Protein AF-A0A2W2EK29-F1 (afdb_monomer)

Nearest PDB structures (foldseek):
  4u5c-assembly1_A  TM=3.962E-01  e=8.978E-01  Rattus norvegicus
  4u1w-assembly1_C  TM=3.944E-01  e=2.802E+00  Rattus norvegicus
  4gpa-assembly1_A-2  TM=4.252E-01  e=4.477E+00  Rattus norvegicus

Solvent-accessible surface area (backbone atoms only — not comparable to full-atom values): 5466 Å² total; per-residue (Å²): 79,67,68,61,20,65,76,66,76,43,97,65,69,68,54,32,82,58,103,48,85,44,41,44,35,61,41,46,44,53,44,42,78,72,67,48,88,74,42,72,44,87,47,93,34,64,55,85,50,72,59,54,52,51,43,49,50,40,26,44,76,48,59,35,80,45,63,51,67,51,48,60,82,39,65,71,57,53,53,49,50,51,53,52,52,54,50,52,62,62,72,77,107

Radius of gyration: 16.04 Å; Cα contacts (8 Å, |Δi|>4): 99; chains: 1; bounding box: 31×26×50 Å

Structure (mmCIF, N/CA/C/O backbone):
data_AF-A0A2W2EK29-F1
#
_entry.id   AF-A0A2W2EK29-F1
#
loop_
_atom_site.group_PDB
_atom_site.id
_atom_site.type_symbol
_atom_site.label_atom_id
_at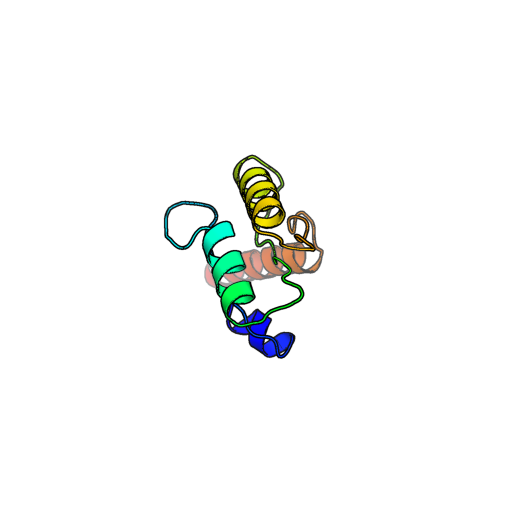om_site.label_alt_id
_atom_site.label_comp_id
_atom_site.label_asym_id
_atom_site.label_entity_id
_atom_site.label_seq_id
_atom_site.pdbx_PDB_ins_code
_atom_site.Cartn_x
_atom_site.Cartn_y
_atom_site.Cartn_z
_atom_site.occupancy
_atom_site.B_iso_or_equiv
_atom_site.auth_seq_id
_atom_site.auth_comp_id
_atom_site.auth_asym_id
_atom_site.auth_atom_id
_atom_site.pdbx_PDB_model_num
ATOM 1 N N . ALA A 1 1 ? -5.913 6.092 -7.330 1.00 76.44 1 ALA A N 1
ATOM 2 C CA . ALA A 1 1 ? -7.103 5.891 -6.471 1.00 76.44 1 ALA A CA 1
ATOM 3 C C . ALA A 1 1 ? -8.362 5.613 -7.291 1.00 76.44 1 ALA A C 1
ATOM 5 O O . ALA A 1 1 ? -8.953 4.571 -7.073 1.00 76.44 1 ALA A O 1
ATOM 6 N N . GLN A 1 2 ? -8.735 6.463 -8.260 1.00 84.00 2 GLN A N 1
ATOM 7 C CA . GLN A 1 2 ? -9.969 6.282 -9.046 1.00 84.00 2 GLN A CA 1
ATOM 8 C C . GLN A 1 2 ? -10.075 4.912 -9.737 1.00 84.00 2 GLN A C 1
ATOM 10 O O . GLN A 1 2 ? -11.072 4.232 -9.540 1.00 84.00 2 GLN A O 1
ATOM 15 N N . ALA A 1 3 ? -9.043 4.478 -10.473 1.00 88.25 3 ALA A N 1
ATOM 16 C CA . ALA A 1 3 ? -9.051 3.174 -11.147 1.00 88.25 3 ALA A CA 1
ATOM 17 C C . ALA A 1 3 ? -9.233 2.001 -10.166 1.00 88.25 3 ALA A C 1
ATOM 19 O O . ALA A 1 3 ? -10.050 1.120 -10.400 1.00 88.25 3 ALA A O 1
ATOM 20 N N . LEU A 1 4 ? -8.533 2.035 -9.026 1.00 87.94 4 LEU A N 1
ATOM 21 C CA . LEU A 1 4 ? -8.679 1.032 -7.967 1.00 87.94 4 LEU A CA 1
ATOM 22 C C . LEU A 1 4 ? -10.091 1.039 -7.363 1.00 87.94 4 LEU A C 1
ATOM 24 O O . LEU A 1 4 ? -10.679 -0.017 -7.165 1.00 87.94 4 LEU A O 1
ATOM 28 N N . GLY A 1 5 ? -10.634 2.226 -7.081 1.00 90.81 5 GLY A N 1
ATOM 29 C CA . GLY A 1 5 ? -11.983 2.372 -6.534 1.00 90.81 5 GLY A CA 1
ATOM 30 C C . GLY A 1 5 ? -13.059 1.866 -7.489 1.00 90.81 5 GLY A C 1
ATOM 31 O O . GLY A 1 5 ? -13.986 1.210 -7.038 1.00 90.81 5 GLY A O 1
ATOM 32 N N . ALA A 1 6 ? -12.903 2.114 -8.792 1.00 90.62 6 ALA A N 1
ATOM 33 C CA . ALA A 1 6 ? -13.802 1.598 -9.820 1.00 90.62 6 ALA A CA 1
ATOM 34 C C . ALA A 1 6 ? -13.705 0.070 -9.962 1.00 90.62 6 ALA A C 1
ATOM 36 O O . ALA A 1 6 ? -14.727 -0.595 -10.063 1.00 90.62 6 ALA A O 1
ATOM 37 N N . ALA A 1 7 ? -12.491 -0.492 -9.929 1.00 92.12 7 ALA A N 1
ATOM 38 C CA . ALA A 1 7 ? -12.281 -1.934 -10.064 1.00 92.12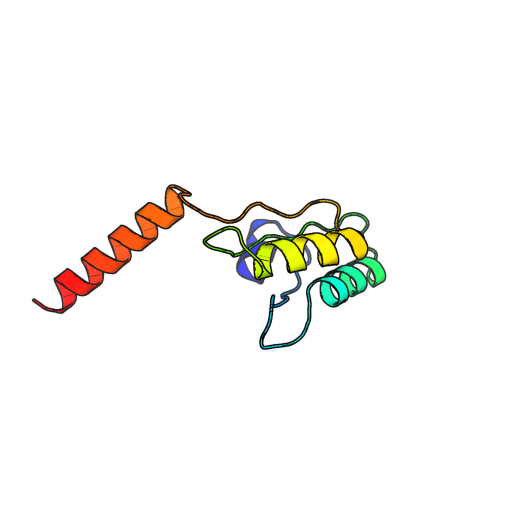 7 ALA A CA 1
ATOM 39 C C . ALA A 1 7 ? -12.821 -2.741 -8.872 1.00 92.12 7 ALA A C 1
ATOM 41 O O . ALA A 1 7 ? -13.247 -3.878 -9.046 1.00 92.12 7 ALA A O 1
ATOM 42 N N . LEU A 1 8 ? -12.784 -2.167 -7.665 1.00 92.19 8 LEU A N 1
ATOM 43 C CA . LEU A 1 8 ? -13.195 -2.843 -6.431 1.00 92.19 8 LEU A CA 1
ATOM 44 C C . LEU A 1 8 ? -14.566 -2.401 -5.906 1.00 92.19 8 LEU A C 1
ATOM 46 O O . LEU A 1 8 ? -14.960 -2.873 -4.846 1.00 92.19 8 LEU A O 1
ATOM 50 N N . ASP A 1 9 ? -15.241 -1.467 -6.579 1.00 92.44 9 ASP A N 1
ATOM 51 C CA . ASP A 1 9 ? -16.479 -0.819 -6.119 1.00 92.44 9 ASP A CA 1
ATOM 52 C C . ASP A 1 9 ? -16.422 -0.371 -4.642 1.00 92.44 9 ASP A C 1
ATOM 54 O O . ASP A 1 9 ? -17.296 -0.643 -3.819 1.00 92.44 9 ASP A O 1
ATOM 58 N N . THR A 1 10 ? -15.321 0.286 -4.260 1.00 91.69 10 THR A N 1
ATOM 59 C CA . THR A 1 10 ? -15.086 0.714 -2.870 1.00 91.69 10 THR A CA 1
ATOM 60 C C . THR A 1 10 ? -14.647 2.174 -2.766 1.00 91.69 10 THR A C 1
ATOM 62 O O . THR A 1 10 ? -13.931 2.688 -3.636 1.00 91.69 10 THR A O 1
ATOM 65 N N . PRO A 1 11 ? -15.008 2.881 -1.672 1.00 91.12 11 PRO A N 1
ATOM 66 C CA . PRO A 1 11 ? -14.500 4.223 -1.418 1.00 91.12 11 PRO A CA 1
ATOM 67 C C . PRO A 1 11 ? -12.977 4.215 -1.256 1.00 91.12 11 PRO A C 1
ATOM 69 O O . PRO A 1 11 ? -12.442 3.616 -0.324 1.00 91.12 11 PRO A O 1
ATOM 72 N N . THR A 1 12 ? -12.271 4.942 -2.120 1.00 93.38 12 THR A N 1
ATOM 73 C CA . THR A 1 12 ? -10.806 5.041 -2.075 1.00 93.38 12 THR A CA 1
ATOM 74 C C . THR A 1 12 ? -10.335 6.465 -1.802 1.00 93.38 12 THR A C 1
ATOM 76 O O . THR A 1 12 ? -11.022 7.456 -2.063 1.00 93.38 12 THR A O 1
ATOM 79 N N . ARG A 1 13 ? -9.126 6.578 -1.252 1.00 94.38 13 ARG A N 1
ATOM 80 C CA . ARG A 1 13 ? -8.407 7.840 -1.071 1.00 94.38 13 ARG A CA 1
ATOM 81 C C . ARG A 1 13 ? -6.989 7.681 -1.578 1.00 94.38 13 ARG A C 1
ATOM 83 O O . ARG A 1 13 ? -6.391 6.626 -1.407 1.00 94.38 13 ARG A O 1
ATOM 90 N N . ILE A 1 14 ? -6.467 8.734 -2.198 1.00 95.19 14 ILE A N 1
ATOM 91 C CA . ILE A 1 14 ? -5.041 8.814 -2.498 1.00 95.19 14 ILE A CA 1
ATOM 92 C C . ILE A 1 14 ? -4.289 9.294 -1.256 1.00 95.19 14 ILE A C 1
ATOM 94 O O . ILE A 1 14 ? -4.807 10.106 -0.486 1.00 95.19 14 ILE A O 1
ATOM 98 N N . SER A 1 15 ? -3.077 8.788 -1.088 1.00 95.44 15 SER A N 1
ATOM 99 C CA . SER A 1 15 ? -2.069 9.301 -0.170 1.00 95.44 15 SER A CA 1
ATOM 100 C C . SER A 1 15 ? -0.708 9.189 -0.834 1.00 95.44 15 SER A C 1
ATOM 102 O O . SER A 1 15 ? -0.532 8.358 -1.726 1.00 95.44 15 SER A O 1
ATOM 104 N N . TYR A 1 16 ? 0.252 9.972 -0.364 1.00 95.38 16 TYR A N 1
ATOM 105 C CA . TYR A 1 16 ? 1.618 9.939 -0.866 1.00 95.38 16 TYR A CA 1
ATOM 106 C C . TYR A 1 16 ? 2.578 9.544 0.250 1.00 95.38 16 TYR A C 1
ATOM 108 O O . TYR A 1 16 ? 2.357 9.852 1.424 1.00 95.38 16 TYR A O 1
ATOM 116 N N . ALA A 1 17 ? 3.636 8.831 -0.128 1.00 91.19 17 ALA A N 1
ATOM 117 C CA . ALA A 1 17 ? 4.689 8.429 0.797 1.00 91.19 17 ALA A CA 1
ATOM 118 C C . ALA A 1 17 ? 5.542 9.624 1.248 1.00 91.19 17 ALA A C 1
ATOM 120 O O . ALA A 1 17 ? 6.073 9.636 2.354 1.00 91.19 17 ALA A O 1
ATOM 121 N N . SER A 1 18 ? 5.669 10.624 0.377 1.00 88.50 18 SER A N 1
ATOM 122 C CA . SER A 1 18 ? 6.458 11.837 0.569 1.00 88.50 18 SER A CA 1
ATOM 123 C C . SER A 1 18 ? 6.009 12.916 -0.427 1.00 88.50 18 SER A C 1
ATOM 125 O O . SER A 1 18 ? 5.085 12.695 -1.213 1.00 88.50 18 SER A O 1
ATOM 127 N N . ALA A 1 19 ? 6.669 14.078 -0.390 1.00 87.06 19 ALA A N 1
ATOM 128 C CA . ALA A 1 19 ? 6.552 15.205 -1.327 1.00 87.06 19 ALA A CA 1
ATOM 129 C C . ALA A 1 19 ? 5.197 15.938 -1.394 1.00 87.06 19 ALA A C 1
ATOM 131 O O . ALA A 1 19 ? 5.179 17.124 -1.710 1.00 87.06 19 ALA A O 1
ATOM 132 N N . ALA A 1 20 ? 4.077 15.292 -1.065 1.00 89.75 20 ALA A N 1
ATOM 133 C CA . ALA A 1 20 ? 2.759 15.916 -1.077 1.00 89.75 20 ALA 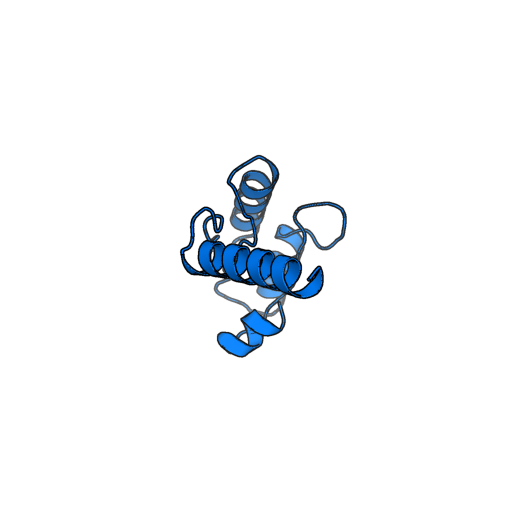A CA 1
ATOM 134 C C . ALA A 1 20 ? 1.825 15.332 -0.001 1.00 89.75 20 ALA A C 1
ATOM 136 O O . ALA A 1 20 ? 1.898 14.145 0.317 1.00 89.75 20 ALA A O 1
ATOM 137 N N . PRO A 1 21 ? 0.904 16.131 0.565 1.00 88.38 21 PRO A N 1
ATOM 138 C CA . PRO A 1 21 ? -0.194 15.607 1.365 1.00 88.38 21 PRO A CA 1
ATOM 139 C C . PRO A 1 21 ? -1.309 15.003 0.481 1.00 88.38 21 PRO A C 1
ATOM 141 O O . PRO A 1 21 ? -1.458 15.380 -0.681 1.00 88.38 21 PRO A O 1
ATOM 144 N N . PRO A 1 22 ? -2.162 14.119 1.035 1.00 92.62 22 PRO A N 1
ATOM 145 C CA . PRO A 1 22 ? -2.139 13.634 2.415 1.00 92.62 22 PRO A CA 1
ATOM 146 C C . PRO A 1 22 ? -1.190 12.441 2.612 1.00 92.62 22 PRO A C 1
ATOM 148 O O . PRO A 1 22 ? -1.040 11.597 1.730 1.00 92.62 22 PRO A O 1
ATOM 151 N N . ALA A 1 23 ? -0.620 12.328 3.814 1.00 96.31 23 ALA A N 1
ATOM 152 C CA . ALA A 1 23 ? 0.079 11.121 4.252 1.00 96.31 23 ALA A CA 1
ATOM 153 C C . ALA A 1 23 ? -0.910 9.971 4.524 1.00 96.31 23 ALA A C 1
ATOM 155 O O . ALA A 1 23 ? -2.097 10.199 4.792 1.00 96.31 23 ALA A O 1
ATOM 156 N N . VAL A 1 24 ? -0.419 8.728 4.500 1.00 97.56 24 VAL A N 1
ATOM 157 C CA . VAL A 1 24 ? -1.262 7.522 4.613 1.00 97.56 24 VAL A CA 1
ATOM 158 C C . VAL A 1 24 ? -2.100 7.490 5.894 1.00 97.56 24 VAL A C 1
ATOM 160 O O . VAL A 1 24 ? -3.295 7.201 5.829 1.00 97.56 24 VAL A O 1
ATOM 163 N N . GLY A 1 25 ? -1.535 7.886 7.040 1.00 97.00 25 GLY A N 1
ATOM 164 C CA . GLY A 1 25 ? -2.261 7.895 8.312 1.00 97.00 25 GLY A CA 1
ATOM 165 C C . GLY A 1 25 ? -3.486 8.815 8.283 1.00 97.00 25 GLY A C 1
ATOM 166 O O . GLY A 1 25 ? -4.576 8.424 8.699 1.00 97.00 25 GLY A O 1
ATOM 167 N N . ALA A 1 26 ? -3.352 10.003 7.686 1.00 96.75 26 ALA A N 1
ATOM 168 C CA . ALA A 1 26 ? -4.460 10.944 7.527 1.00 96.75 26 ALA A CA 1
ATOM 169 C C . ALA A 1 26 ? -5.543 10.411 6.571 1.00 96.75 26 ALA A C 1
ATOM 171 O O . ALA A 1 26 ? -6.740 10.601 6.811 1.00 96.75 26 ALA A O 1
ATOM 172 N N . ALA A 1 27 ? -5.147 9.721 5.497 1.00 97.00 27 ALA A N 1
ATOM 173 C CA . ALA A 1 27 ? -6.090 9.102 4.569 1.00 97.00 27 ALA A CA 1
ATOM 174 C C . ALA A 1 27 ? -6.891 7.968 5.236 1.00 97.00 27 ALA A C 1
ATOM 176 O O . ALA A 1 27 ? -8.119 7.936 5.110 1.00 97.00 27 ALA A O 1
ATOM 177 N N . VAL A 1 28 ? -6.221 7.096 6.000 1.00 97.62 28 VAL A N 1
ATOM 178 C CA . VAL A 1 28 ? -6.854 6.008 6.768 1.00 97.62 28 VAL A CA 1
ATOM 179 C C . VAL A 1 28 ? -7.803 6.572 7.824 1.00 97.62 28 VAL A C 1
ATOM 181 O O . VAL A 1 28 ? -8.976 6.192 7.858 1.00 97.62 28 VAL A O 1
ATOM 184 N N . ALA A 1 29 ? -7.345 7.534 8.632 1.00 95.75 29 ALA A N 1
ATOM 185 C CA . ALA A 1 29 ? -8.167 8.178 9.655 1.00 95.75 29 ALA A CA 1
ATOM 186 C C . ALA A 1 29 ? -9.446 8.785 9.058 1.00 95.75 29 ALA A C 1
ATOM 188 O O . ALA A 1 29 ? -10.536 8.635 9.611 1.00 95.75 29 ALA A O 1
ATOM 189 N N . ARG A 1 30 ? -9.347 9.407 7.877 1.00 95.75 30 ARG A N 1
ATOM 190 C CA . ARG A 1 30 ? -10.500 10.008 7.200 1.00 95.75 30 ARG A CA 1
ATOM 191 C C . ARG A 1 30 ? -11.496 8.985 6.657 1.00 95.75 30 ARG A C 1
ATOM 193 O O . ARG A 1 30 ? -12.693 9.264 6.665 1.00 95.75 30 ARG A O 1
ATOM 200 N N . LEU A 1 31 ? -11.037 7.829 6.179 1.00 95.69 31 LEU A N 1
ATOM 201 C CA . LEU A 1 31 ? -11.933 6.734 5.793 1.00 95.69 31 LEU A CA 1
ATOM 202 C C . LEU A 1 31 ? -12.664 6.175 7.018 1.00 95.69 31 LEU A C 1
ATOM 204 O O . LEU A 1 31 ? -13.883 6.008 6.980 1.00 95.69 31 LEU A O 1
ATOM 208 N N . ARG A 1 32 ? -11.952 5.978 8.132 1.00 95.06 32 ARG A N 1
ATOM 209 C CA . ARG A 1 32 ? -12.546 5.507 9.392 1.00 95.06 32 ARG A CA 1
ATOM 210 C C . ARG A 1 32 ? -13.572 6.485 9.963 1.00 95.06 32 ARG A C 1
ATOM 212 O O . ARG A 1 32 ? -14.661 6.063 10.335 1.00 95.06 32 ARG A O 1
ATOM 219 N N . ALA A 1 33 ? -13.279 7.786 9.948 1.00 95.25 33 ALA A N 1
ATOM 220 C CA . ALA A 1 33 ? -14.218 8.831 10.369 1.00 95.25 33 ALA A CA 1
ATOM 221 C C . ALA A 1 33 ? -15.506 8.865 9.521 1.00 95.25 33 ALA A C 1
ATOM 223 O O . ALA A 1 33 ? -16.531 9.363 9.972 1.00 95.25 33 ALA A O 1
ATOM 224 N N . ARG A 1 34 ? -15.473 8.314 8.300 1.00 94.69 34 ARG A N 1
ATOM 225 C CA . ARG A 1 34 ? -16.642 8.141 7.421 1.00 94.69 34 ARG A CA 1
ATOM 226 C C . ARG A 1 34 ? -17.350 6.793 7.596 1.00 94.69 34 ARG A C 1
ATOM 228 O O . ARG A 1 34 ? -18.187 6.441 6.774 1.00 94.69 34 ARG A O 1
ATOM 235 N N . GLY A 1 35 ? -17.012 6.035 8.637 1.00 95.31 35 GLY A N 1
ATOM 236 C CA . GLY A 1 35 ? -17.656 4.765 8.968 1.00 95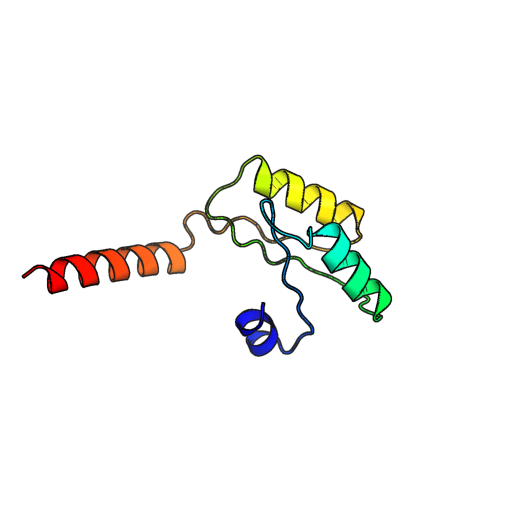.31 35 GLY A CA 1
ATOM 237 C C . GLY A 1 35 ? -16.987 3.525 8.374 1.00 95.31 35 GLY A C 1
ATOM 238 O O . GLY A 1 35 ? -17.491 2.422 8.584 1.00 95.31 35 GLY A O 1
ATOM 239 N N . ALA A 1 36 ? -15.850 3.653 7.676 1.00 96.06 36 ALA A N 1
ATOM 240 C CA . ALA A 1 36 ? -15.133 2.483 7.171 1.00 96.06 36 ALA A CA 1
ATOM 241 C C . ALA A 1 36 ? -14.660 1.598 8.338 1.00 96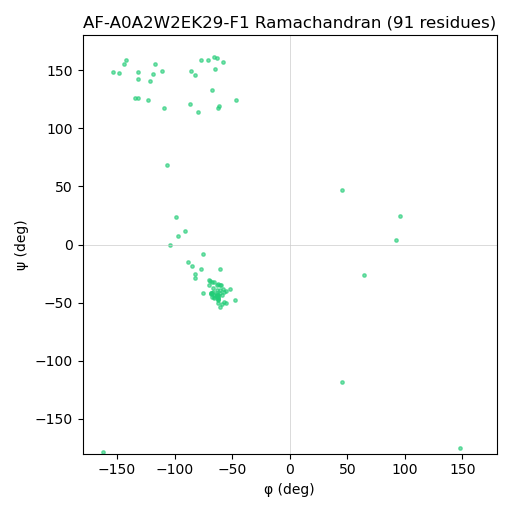.06 36 ALA A C 1
ATOM 243 O O . ALA A 1 36 ? -13.857 2.014 9.176 1.00 96.06 36 ALA A O 1
ATOM 244 N N . ARG A 1 37 ? -15.164 0.360 8.386 1.00 95.12 37 ARG A N 1
ATOM 245 C CA . ARG A 1 37 ? -14.852 -0.615 9.446 1.00 95.12 37 ARG A CA 1
ATOM 246 C C . ARG A 1 37 ? -13.531 -1.343 9.214 1.00 95.12 37 ARG A C 1
ATOM 248 O O . ARG A 1 37 ? -12.896 -1.766 10.173 1.00 95.12 37 ARG A O 1
ATOM 255 N N . ARG A 1 38 ? -13.141 -1.508 7.949 1.00 96.06 38 ARG A N 1
ATOM 256 C CA . ARG A 1 38 ? -11.901 -2.154 7.509 1.00 96.06 38 ARG A CA 1
ATOM 257 C C . ARG A 1 38 ? -11.281 -1.279 6.430 1.00 96.06 38 ARG A C 1
ATOM 259 O O . ARG A 1 38 ? -11.962 -0.928 5.471 1.00 96.06 38 ARG A O 1
ATOM 266 N N . VAL A 1 39 ? -10.018 -0.911 6.607 1.00 97.62 39 VAL A N 1
ATOM 267 C CA . VAL A 1 39 ? -9.265 -0.104 5.640 1.00 97.62 39 VAL A CA 1
ATOM 268 C C . VAL A 1 39 ? -8.017 -0.881 5.253 1.00 97.62 39 VAL A C 1
ATOM 270 O O . VAL A 1 39 ? -7.248 -1.269 6.128 1.00 97.62 39 VAL A O 1
ATOM 273 N N . ALA A 1 40 ? -7.830 -1.115 3.959 1.00 97.50 40 ALA A N 1
ATOM 274 C CA . ALA A 1 40 ? -6.613 -1.696 3.405 1.00 97.50 40 ALA A CA 1
ATOM 275 C C . ALA A 1 40 ? -5.869 -0.640 2.579 1.00 97.50 40 ALA A C 1
ATOM 277 O O . ALA A 1 40 ? -6.491 0.253 1.999 1.00 97.50 40 ALA A O 1
ATOM 278 N N . VAL A 1 41 ? -4.542 -0.742 2.530 1.00 97.44 41 VAL A N 1
ATOM 279 C CA . VAL A 1 41 ? -3.684 0.148 1.742 1.00 97.44 41 VAL A CA 1
ATOM 280 C C . VAL A 1 41 ? -3.102 -0.622 0.565 1.00 97.44 41 VAL A C 1
ATOM 282 O O . VAL A 1 41 ? -2.339 -1.569 0.746 1.00 97.44 41 VAL A O 1
ATOM 285 N N . ALA A 1 42 ? -3.446 -0.191 -0.648 1.00 96.12 42 ALA A N 1
ATOM 286 C CA . ALA A 1 42 ? -2.776 -0.639 -1.861 1.00 96.12 42 ALA A CA 1
ATOM 287 C C . ALA A 1 42 ? -1.452 0.124 -2.013 1.00 96.12 42 ALA A C 1
ATOM 289 O O . ALA A 1 42 ? -1.448 1.346 -2.182 1.00 96.12 42 ALA A O 1
ATOM 290 N N . ALA A 1 43 ? -0.337 -0.595 -1.914 1.00 94.25 43 ALA A N 1
ATOM 291 C CA . ALA A 1 43 ? 1.006 -0.048 -2.003 1.00 94.25 43 ALA A CA 1
ATOM 292 C C . ALA A 1 43 ? 1.451 0.019 -3.473 1.00 94.25 43 ALA A C 1
ATOM 294 O O . ALA A 1 43 ? 1.506 -0.997 -4.156 1.00 94.25 43 ALA A O 1
ATOM 295 N N . TYR A 1 44 ? 1.771 1.218 -3.966 1.00 93.69 44 TYR A N 1
ATOM 296 C CA . TYR A 1 44 ? 2.308 1.417 -5.316 1.00 93.69 44 TYR A CA 1
ATOM 297 C C . TYR A 1 44 ? 3.802 1.746 -5.242 1.00 93.69 44 TYR A C 1
ATOM 299 O O . TYR A 1 44 ? 4.226 2.877 -5.470 1.00 93.69 44 TYR A O 1
ATOM 307 N N . PHE A 1 45 ? 4.585 0.746 -4.842 1.00 95.19 45 PHE A N 1
ATOM 308 C CA . PHE A 1 45 ? 6.043 0.807 -4.741 1.00 95.19 45 PHE A CA 1
ATOM 309 C C . PHE A 1 45 ? 6.652 -0.276 -5.619 1.00 95.19 45 PHE A C 1
ATOM 311 O O . PHE A 1 45 ? 6.135 -1.386 -5.653 1.00 95.19 45 PHE A O 1
ATOM 318 N N . LEU A 1 46 ? 7.755 0.026 -6.300 1.00 94.81 46 LEU A N 1
ATOM 319 C CA . LEU A 1 46 ? 8.446 -0.955 -7.144 1.00 94.81 46 LEU A CA 1
ATOM 320 C C . LEU A 1 46 ? 9.379 -1.859 -6.337 1.00 94.81 46 LEU A C 1
ATOM 322 O O . LEU A 1 46 ? 9.642 -2.980 -6.741 1.00 94.81 46 LEU A O 1
ATOM 326 N N . ALA A 1 47 ? 9.867 -1.392 -5.191 1.00 93.19 47 ALA A N 1
ATOM 327 C CA . ALA A 1 47 ? 10.810 -2.122 -4.359 1.00 9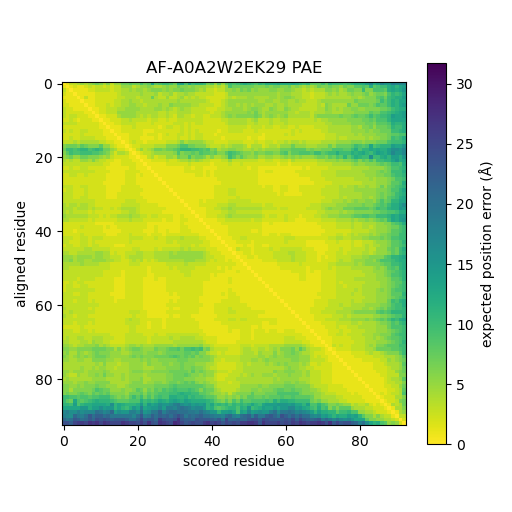3.19 47 ALA A CA 1
ATOM 328 C C . ALA A 1 47 ? 10.533 -1.865 -2.869 1.00 93.19 47 ALA A C 1
ATOM 330 O O . ALA A 1 47 ? 9.965 -0.818 -2.527 1.00 93.19 47 ALA A O 1
ATOM 331 N N . PRO A 1 48 ? 10.932 -2.791 -1.979 1.00 93.88 48 PRO A N 1
ATOM 332 C CA . PRO A 1 48 ? 10.977 -2.524 -0.545 1.00 93.88 48 P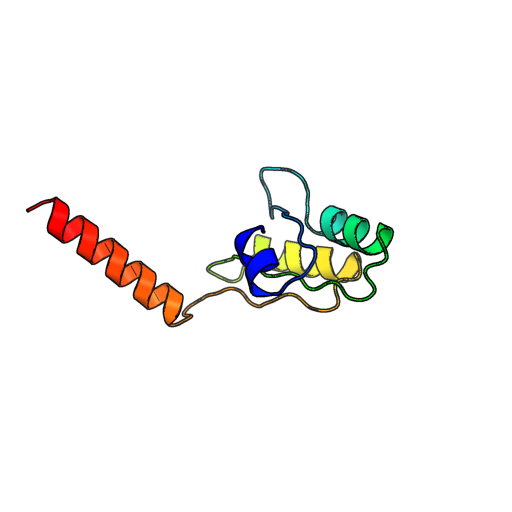RO A CA 1
ATOM 333 C C . PRO A 1 48 ? 11.980 -1.407 -0.217 1.00 93.88 48 PRO A C 1
ATOM 335 O O . PRO A 1 48 ? 12.879 -1.103 -1.003 1.00 93.88 48 PRO A O 1
ATOM 338 N N . GLY A 1 49 ? 11.836 -0.801 0.962 1.00 95.31 49 GLY A N 1
ATOM 339 C CA . GLY A 1 49 ? 12.750 0.226 1.455 1.00 95.31 49 GLY A CA 1
ATOM 340 C C . GLY A 1 49 ? 12.065 1.275 2.326 1.00 95.31 49 GLY A C 1
ATOM 341 O O . GLY A 1 49 ? 10.863 1.207 2.584 1.00 95.31 49 GLY A O 1
ATOM 342 N N . LEU A 1 50 ? 12.834 2.295 2.720 1.00 96.19 50 LEU A N 1
ATOM 343 C CA . LEU A 1 50 ? 12.460 3.268 3.755 1.00 96.19 50 LEU A CA 1
ATOM 344 C C . LEU A 1 50 ? 11.043 3.841 3.601 1.00 96.19 50 LEU A C 1
ATOM 346 O O . LEU A 1 50 ? 10.285 3.881 4.566 1.00 96.19 50 LEU A O 1
ATOM 350 N N . PHE A 1 51 ? 10.667 4.283 2.397 1.00 94.69 51 PHE A N 1
ATOM 351 C CA . PHE A 1 51 ? 9.344 4.872 2.174 1.00 94.69 51 PHE A CA 1
ATOM 352 C C . PHE A 1 51 ? 8.212 3.854 2.298 1.00 94.69 51 PHE A C 1
ATOM 354 O O . PHE A 1 51 ? 7.175 4.163 2.884 1.00 94.69 51 PHE A O 1
ATOM 361 N N . HIS A 1 52 ? 8.405 2.654 1.754 1.00 96.06 52 HIS A N 1
ATOM 362 C CA . HIS A 1 52 ? 7.425 1.582 1.861 1.00 96.06 52 HIS A CA 1
ATOM 363 C C . HIS A 1 52 ? 7.232 1.169 3.326 1.00 96.06 52 HIS A C 1
ATOM 365 O O . HIS A 1 52 ? 6.099 1.032 3.792 1.00 96.06 52 HIS A O 1
ATOM 371 N N . ASP A 1 53 ? 8.327 1.044 4.072 1.00 97.00 53 ASP A N 1
ATOM 372 C CA . ASP A 1 53 ? 8.302 0.614 5.469 1.00 97.00 53 ASP A CA 1
ATOM 373 C C . ASP A 1 53 ?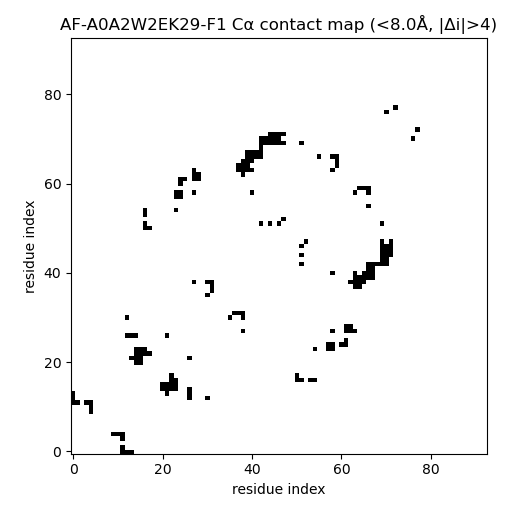 7.655 1.679 6.362 1.00 97.00 53 ASP A C 1
ATOM 375 O O . ASP A 1 53 ? 6.785 1.365 7.178 1.00 97.00 53 ASP A O 1
ATOM 379 N N . ALA A 1 54 ? 7.982 2.956 6.136 1.00 96.62 54 ALA A N 1
ATOM 380 C CA . ALA A 1 54 ? 7.361 4.080 6.833 1.00 96.62 54 ALA A CA 1
ATOM 381 C C . ALA A 1 54 ? 5.850 4.171 6.559 1.00 96.62 54 ALA A C 1
ATOM 383 O O . ALA A 1 54 ? 5.060 4.354 7.487 1.00 96.62 54 ALA A O 1
ATOM 384 N N . VAL A 1 55 ? 5.423 4.000 5.300 1.00 97.62 55 VAL A N 1
ATOM 385 C CA . VAL A 1 55 ? 3.996 3.959 4.939 1.00 97.62 55 VAL A CA 1
ATOM 386 C C . VAL A 1 55 ? 3.303 2.768 5.593 1.00 97.62 55 VAL A C 1
ATOM 388 O O . VAL A 1 55 ? 2.199 2.919 6.114 1.00 97.62 55 VAL A O 1
ATOM 391 N N . THR A 1 56 ? 3.945 1.602 5.610 1.00 97.88 56 THR A N 1
ATOM 392 C CA . THR A 1 56 ? 3.392 0.390 6.222 1.00 97.88 56 THR A CA 1
ATOM 393 C C . THR A 1 56 ? 3.171 0.572 7.720 1.00 97.88 56 THR A C 1
ATOM 395 O O . THR A 1 56 ? 2.081 0.272 8.212 1.00 97.88 56 THR A O 1
ATOM 398 N N . ALA A 1 57 ? 4.165 1.102 8.438 1.00 97.81 57 ALA A N 1
ATOM 399 C CA . ALA A 1 57 ? 4.055 1.392 9.865 1.00 97.81 57 ALA A CA 1
ATOM 400 C C . ALA A 1 57 ? 2.939 2.414 10.142 1.00 97.81 57 ALA A C 1
ATOM 402 O O . ALA A 1 57 ? 1.983 2.108 10.852 1.00 97.81 57 ALA A O 1
ATOM 403 N N . ALA A 1 58 ? 2.976 3.573 9.478 1.00 97.62 58 ALA A N 1
ATOM 404 C CA . ALA A 1 58 ? 1.994 4.637 9.692 1.00 97.62 58 ALA A CA 1
ATOM 405 C C . ALA A 1 58 ? 0.554 4.222 9.330 1.00 97.62 58 ALA A C 1
ATOM 407 O O . ALA A 1 58 ? -0.408 4.667 9.959 1.00 97.62 58 ALA A O 1
ATOM 408 N N . ALA A 1 59 ? 0.379 3.373 8.313 1.00 97.81 59 ALA A N 1
ATOM 409 C CA . ALA A 1 59 ? -0.925 2.822 7.959 1.00 97.81 59 ALA A CA 1
ATOM 410 C C . ALA A 1 59 ? -1.470 1.908 9.063 1.00 97.81 59 ALA A C 1
ATOM 412 O O . ALA A 1 59 ? -2.641 2.027 9.434 1.00 97.81 59 ALA A O 1
ATOM 413 N N . ARG A 1 60 ? -0.625 1.010 9.587 1.00 97.69 60 ARG A N 1
ATOM 414 C CA . ARG A 1 60 ? -0.988 0.091 10.673 1.00 97.69 60 ARG A CA 1
ATOM 415 C C . ARG A 1 60 ? -1.343 0.855 11.945 1.00 97.69 60 ARG A C 1
ATOM 417 O O . ARG A 1 60 ? -2.408 0.603 12.500 1.00 97.69 60 ARG A O 1
ATOM 424 N N . ASP A 1 61 ? -0.547 1.854 12.320 1.00 97.94 61 ASP A N 1
ATOM 425 C CA . ASP A 1 61 ? -0.807 2.704 13.491 1.00 97.94 61 ASP A CA 1
ATOM 426 C C . ASP A 1 61 ? -2.144 3.457 13.381 1.00 97.94 61 ASP A C 1
ATOM 428 O O . ASP A 1 61 ? -2.875 3.611 14.359 1.00 97.94 61 ASP A O 1
ATOM 432 N N . ALA A 1 62 ? -2.530 3.873 12.170 1.00 97.12 62 ALA A N 1
ATOM 433 C CA . ALA A 1 62 ? -3.823 4.513 11.913 1.00 97.12 62 ALA A CA 1
ATOM 434 C C . ALA A 1 62 ? -5.022 3.532 11.899 1.00 97.12 62 ALA A C 1
ATOM 436 O O . ALA A 1 62 ? -6.189 3.956 11.852 1.00 97.12 62 ALA A O 1
ATOM 437 N N . GLY A 1 63 ? -4.758 2.224 11.957 1.00 96.81 63 GLY A N 1
ATOM 438 C CA . GLY A 1 63 ? -5.760 1.161 11.991 1.00 96.81 63 GLY A CA 1
ATOM 439 C C . GLY A 1 63 ? -6.077 0.539 10.631 1.00 96.81 63 GLY A C 1
ATOM 440 O O . GLY A 1 63 ? -7.180 0.017 10.450 1.00 96.81 63 GLY A O 1
ATOM 441 N N . ALA A 1 64 ? -5.159 0.605 9.661 1.00 97.62 64 ALA A N 1
ATOM 442 C CA . ALA A 1 64 ? -5.269 -0.214 8.459 1.00 97.62 64 ALA A CA 1
ATOM 443 C C . ALA A 1 64 ? -5.085 -1.696 8.819 1.00 97.62 64 ALA A C 1
ATOM 445 O O . ALA A 1 64 ? -4.152 -2.065 9.528 1.00 97.62 64 ALA A O 1
ATOM 446 N N . VAL A 1 65 ? -5.968 -2.553 8.307 1.00 97.88 65 VAL A N 1
ATOM 447 C CA . VAL A 1 65 ? -5.955 -3.998 8.594 1.00 97.88 65 VAL A CA 1
ATOM 448 C C . VAL A 1 65 ? -5.000 -4.769 7.685 1.00 97.88 65 VAL A C 1
ATOM 450 O O . VAL A 1 65 ? -4.625 -5.893 7.998 1.00 97.88 65 VAL A O 1
ATOM 453 N N . ALA A 1 66 ? -4.618 -4.173 6.555 1.00 97.56 66 ALA A N 1
ATOM 454 C CA . ALA A 1 66 ? -3.688 -4.750 5.597 1.00 97.56 66 ALA A CA 1
ATOM 455 C C . ALA A 1 66 ? -2.976 -3.649 4.803 1.00 97.56 66 ALA A C 1
ATOM 457 O O . ALA A 1 66 ? -3.555 -2.599 4.511 1.00 97.56 66 ALA A O 1
ATOM 458 N N . VAL A 1 67 ? -1.733 -3.928 4.422 1.00 97.69 67 VAL A N 1
ATOM 459 C CA . VAL A 1 67 ? -0.935 -3.134 3.484 1.00 97.69 67 VAL A CA 1
ATOM 460 C C . VAL A 1 67 ? -0.360 -4.122 2.478 1.00 97.69 67 VAL A C 1
ATOM 462 O O . VAL A 1 67 ? 0.206 -5.135 2.891 1.00 97.69 67 VAL A O 1
ATOM 465 N N . ALA A 1 68 ? -0.574 -3.880 1.185 1.00 96.50 68 ALA A N 1
ATOM 466 C CA . ALA A 1 68 ? -0.024 -4.736 0.137 1.00 96.50 68 ALA A CA 1
ATOM 467 C C . ALA A 1 68 ? 1.512 -4.667 0.127 1.00 96.50 68 ALA A C 1
ATOM 469 O O . ALA A 1 68 ? 2.085 -3.639 0.486 1.00 96.50 68 ALA A O 1
ATOM 470 N N . ALA A 1 69 ? 2.164 -5.747 -0.302 1.00 95.31 69 ALA A N 1
ATOM 471 C CA . ALA A 1 69 ? 3.599 -5.735 -0.571 1.00 95.31 69 ALA A CA 1
ATOM 472 C C . ALA A 1 69 ? 3.931 -4.802 -1.761 1.00 95.31 69 ALA A C 1
ATOM 474 O O . ALA A 1 69 ? 3.033 -4.482 -2.550 1.00 95.31 69 ALA A O 1
ATOM 475 N N . PRO A 1 70 ? 5.197 -4.367 -1.919 1.00 95.69 70 PRO A N 1
ATOM 476 C CA . PRO A 1 70 ? 5.649 -3.716 -3.146 1.00 95.69 70 PRO A CA 1
ATOM 477 C C . PRO A 1 70 ? 5.443 -4.633 -4.360 1.00 95.69 70 PRO A C 1
ATOM 479 O O . PRO A 1 70 ? 5.400 -5.850 -4.222 1.00 95.69 70 PRO A O 1
ATOM 482 N N . LEU A 1 71 ? 5.353 -4.039 -5.548 1.00 93.56 71 LEU A N 1
ATOM 483 C CA . LEU A 1 71 ? 5.102 -4.742 -6.806 1.00 93.56 71 LEU A CA 1
ATOM 484 C C . LEU A 1 71 ? 6.275 -5.618 -7.257 1.00 93.56 71 LEU A C 1
ATOM 486 O O . LEU A 1 71 ? 6.036 -6.618 -7.918 1.00 93.56 71 LEU A O 1
ATOM 490 N N . THR A 1 72 ? 7.510 -5.226 -6.935 1.00 92.88 72 THR A N 1
ATOM 491 C CA . THR A 1 72 ? 8.735 -5.977 -7.255 1.00 92.88 72 THR A CA 1
ATOM 492 C C . THR A 1 72 ? 8.765 -6.487 -8.699 1.00 92.88 72 THR A C 1
ATOM 494 O O . THR A 1 72 ? 8.762 -5.704 -9.644 1.00 92.88 72 THR A O 1
ATOM 497 N N . ASP A 1 73 ? 8.813 -7.797 -8.856 1.00 89.12 73 ASP A N 1
ATOM 498 C CA . ASP A 1 73 ? 8.897 -8.598 -10.063 1.00 89.12 73 ASP A CA 1
ATOM 499 C C . ASP A 1 73 ? 7.528 -9.142 -10.498 1.00 89.12 73 ASP A C 1
ATOM 501 O O . ASP A 1 73 ? 7.465 -10.144 -11.208 1.00 89.12 73 ASP A O 1
ATOM 505 N N . ALA A 1 74 ? 6.431 -8.484 -10.097 1.00 92.06 74 ALA A N 1
ATOM 506 C CA . ALA A 1 74 ? 5.089 -8.814 -10.566 1.00 92.06 74 ALA A CA 1
ATOM 507 C C . ALA A 1 74 ? 5.093 -8.982 -12.101 1.00 92.06 74 ALA A C 1
ATOM 509 O O . ALA A 1 74 ? 5.504 -8.047 -12.804 1.00 92.06 74 ALA A O 1
ATOM 510 N N . PRO A 1 75 ? 4.649 -10.135 -12.637 1.00 90.81 75 PRO A N 1
ATOM 511 C CA . PRO A 1 75 ? 4.714 -10.422 -14.069 1.00 90.81 75 PRO A CA 1
ATOM 512 C C . PRO A 1 75 ? 4.096 -9.317 -14.929 1.00 90.81 75 PRO A C 1
ATOM 514 O O . PRO A 1 75 ? 4.655 -8.922 -15.947 1.00 90.81 75 PRO A O 1
ATOM 517 N N . GLU A 1 76 ? 2.997 -8.722 -14.468 1.00 92.00 76 GLU A N 1
ATOM 518 C CA . GLU A 1 76 ? 2.299 -7.649 -15.170 1.00 92.00 76 GLU A CA 1
ATOM 519 C C . GLU A 1 76 ? 3.134 -6.362 -15.266 1.00 92.00 76 GLU A C 1
ATOM 521 O O . GLU A 1 76 ? 3.013 -5.612 -16.241 1.00 92.00 76 GLU A O 1
ATOM 526 N N . LEU A 1 77 ? 3.979 -6.095 -14.264 1.00 91.56 77 LEU A N 1
ATOM 527 C CA . LEU A 1 77 ? 4.905 -4.965 -14.255 1.00 91.56 77 LEU A CA 1
ATOM 528 C C . LEU A 1 77 ? 6.091 -5.227 -15.188 1.00 91.56 77 LEU A C 1
ATOM 530 O O . LEU A 1 77 ? 6.472 -4.328 -15.940 1.00 91.56 77 LEU A O 1
ATOM 534 N N . VAL A 1 78 ? 6.630 -6.449 -15.184 1.00 91.50 78 VAL A N 1
ATOM 535 C CA . VAL A 1 78 ? 7.680 -6.874 -16.124 1.00 91.50 78 VAL A CA 1
ATOM 536 C C . VAL A 1 78 ? 7.184 -6.727 -17.563 1.00 91.50 78 VAL A C 1
ATOM 538 O O . VAL A 1 78 ? 7.811 -6.034 -18.366 1.00 91.50 78 VAL A O 1
ATOM 541 N N . ASP A 1 79 ? 6.005 -7.269 -17.867 1.00 92.44 79 ASP A N 1
ATOM 542 C CA . ASP A 1 79 ? 5.388 -7.176 -19.190 1.00 92.44 79 ASP A CA 1
ATOM 543 C C . ASP A 1 79 ? 5.124 -5.724 -19.606 1.00 92.44 79 ASP A C 1
ATOM 545 O O . ASP A 1 79 ? 5.297 -5.354 -20.769 1.00 92.44 79 ASP A O 1
ATOM 549 N N . LEU A 1 80 ? 4.697 -4.872 -18.668 1.00 92.69 80 LEU A N 1
ATOM 550 C CA . LEU A 1 80 ? 4.495 -3.449 -18.931 1.00 92.69 80 LEU A CA 1
ATOM 551 C C . LEU A 1 80 ? 5.801 -2.751 -19.325 1.00 92.69 80 LEU A C 1
ATOM 553 O O . LEU A 1 80 ? 5.803 -1.970 -20.280 1.00 92.69 80 LEU A O 1
ATOM 557 N N . VAL A 1 81 ? 6.892 -3.023 -18.607 1.00 92.50 81 VAL A N 1
ATOM 558 C CA . VAL A 1 81 ? 8.211 -2.449 -18.902 1.00 92.50 81 VAL A CA 1
ATOM 559 C C . VAL A 1 81 ? 8.682 -2.887 -20.286 1.00 92.50 81 VAL A C 1
ATOM 561 O O . VAL A 1 81 ? 9.058 -2.028 -21.083 1.00 92.50 81 VAL A O 1
ATOM 564 N N . LEU A 1 82 ? 8.582 -4.181 -20.608 1.00 93.25 82 LEU A N 1
ATOM 565 C CA . LEU A 1 82 ? 8.952 -4.709 -21.926 1.00 93.25 82 LEU A CA 1
ATOM 566 C C . LEU A 1 82 ? 8.167 -4.020 -23.049 1.00 93.25 82 LEU A C 1
ATOM 568 O O . LEU A 1 82 ? 8.762 -3.459 -23.968 1.00 93.25 82 LEU A O 1
ATOM 572 N N . ARG A 1 83 ? 6.834 -3.934 -22.923 1.00 93.56 83 ARG A N 1
ATOM 573 C CA . ARG A 1 83 ? 5.995 -3.240 -23.916 1.00 93.56 83 ARG A CA 1
ATOM 574 C C . ARG A 1 83 ? 6.385 -1.773 -24.100 1.00 93.56 83 ARG A C 1
ATOM 576 O O . ARG A 1 83 ? 6.310 -1.263 -25.219 1.00 93.56 83 ARG A O 1
ATOM 583 N N . ARG A 1 84 ? 6.756 -1.078 -23.019 1.00 93.69 84 ARG A N 1
ATOM 584 C CA . ARG A 1 84 ? 7.159 0.336 -23.062 1.00 93.69 84 ARG A CA 1
ATOM 585 C C . ARG A 1 84 ? 8.480 0.502 -23.812 1.00 93.69 84 ARG A C 1
ATOM 587 O O . ARG A 1 84 ? 8.564 1.391 -24.653 1.00 93.69 84 ARG A O 1
ATOM 594 N N . VAL A 1 85 ? 9.466 -0.351 -23.534 1.00 93.12 85 VAL A N 1
ATOM 595 C CA . VAL A 1 85 ? 10.774 -0.339 -24.208 1.00 93.12 85 VAL A CA 1
ATOM 596 C C . VAL A 1 85 ? 10.613 -0.624 -25.700 1.00 93.12 85 VAL A C 1
ATOM 598 O O . VAL A 1 85 ? 11.112 0.139 -26.526 1.00 93.12 85 VAL A O 1
ATOM 601 N N . ASP A 1 86 ? 9.837 -1.647 -26.055 1.00 93.19 86 ASP A N 1
ATOM 602 C CA . ASP A 1 86 ? 9.602 -2.010 -27.453 1.00 93.19 86 ASP A CA 1
ATOM 603 C C . ASP A 1 86 ? 8.878 -0.909 -28.242 1.00 93.19 86 ASP A C 1
ATOM 605 O O . ASP A 1 86 ? 9.114 -0.721 -29.435 1.00 93.19 86 ASP A O 1
ATOM 609 N N . ALA A 1 87 ? 7.962 -0.181 -27.596 1.00 90.44 87 ALA A N 1
ATOM 610 C CA . ALA A 1 87 ? 7.250 0.927 -28.227 1.00 90.44 87 ALA A CA 1
ATOM 611 C C . ALA A 1 87 ? 8.182 2.101 -28.562 1.00 90.44 87 ALA A C 1
ATOM 613 O O . ALA A 1 87 ? 8.070 2.671 -29.647 1.00 90.44 87 ALA A O 1
ATOM 614 N N . GLU A 1 88 ? 9.116 2.435 -27.670 1.00 87.44 88 GLU A N 1
ATOM 615 C CA . GLU A 1 88 ? 10.119 3.481 -27.914 1.00 87.44 88 GLU A CA 1
ATOM 616 C C . GLU A 1 88 ? 11.114 3.051 -29.003 1.00 87.44 88 GLU A C 1
ATOM 618 O O . GLU A 1 88 ? 11.394 3.822 -29.919 1.00 87.44 88 GLU A O 1
ATOM 623 N N . ALA A 1 89 ? 11.566 1.792 -28.986 1.00 82.62 89 ALA A N 1
ATOM 624 C CA . ALA A 1 89 ? 12.459 1.249 -30.013 1.00 82.62 89 ALA A CA 1
ATOM 625 C C . ALA A 1 89 ? 11.845 1.290 -31.425 1.00 82.62 89 ALA A C 1
ATOM 627 O O . ALA A 1 89 ? 12.548 1.548 -32.398 1.00 82.62 89 ALA A O 1
ATOM 628 N N . ARG A 1 90 ? 10.525 1.086 -31.545 1.00 78.12 90 ARG A N 1
ATOM 629 C CA . ARG A 1 90 ? 9.796 1.204 -32.821 1.00 78.12 90 ARG A CA 1
ATOM 630 C C . ARG A 1 90 ? 9.516 2.643 -33.255 1.00 78.12 90 ARG A C 1
ATOM 632 O O . ARG A 1 90 ? 9.245 2.855 -34.427 1.00 78.12 90 ARG A O 1
ATOM 639 N N . SER A 1 91 ? 9.534 3.601 -32.331 1.00 73.19 91 SER A N 1
ATOM 640 C CA . SER A 1 91 ? 9.233 5.013 -32.622 1.00 73.19 91 SER A CA 1
ATOM 641 C C . SER A 1 91 ? 10.471 5.810 -33.052 1.00 73.19 91 SER A C 1
ATOM 643 O O . SER A 1 91 ? 10.337 6.914 -33.571 1.00 73.19 91 SER A O 1
ATOM 645 N N . GLY A 1 92 ? 11.669 5.264 -32.814 1.00 60.12 92 GLY A N 1
ATOM 646 C CA . GLY A 1 92 ? 12.953 5.818 -33.256 1.00 60.12 92 GLY A CA 1
ATOM 647 C C . GLY A 1 92 ? 13.504 5.213 -34.555 1.00 60.12 92 GLY A C 1
ATOM 648 O O . GLY A 1 92 ? 14.646 5.511 -34.902 1.00 60.12 92 GLY A O 1
ATOM 649 N N . SER A 1 93 ? 12.727 4.362 -35.236 1.00 51.66 93 SER A N 1
ATOM 650 C CA . SER A 1 93 ? 13.007 3.821 -36.577 1.00 51.66 93 SER A CA 1
ATOM 651 C C . SER A 1 93 ? 12.127 4.488 -37.623 1.00 51.66 93 SER A C 1
ATOM 653 O O . SER A 1 93 ? 12.562 4.456 -38.795 1.00 51.66 93 SER A O 1
#

Secondary structure (DSSP, 8-state):
-HHHHHHHTS------SSSSSPPHHHHHHHHHHTT-S--EE----SS-SHHHHH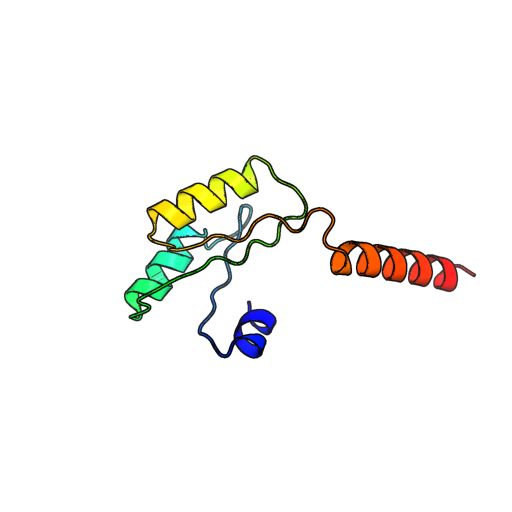HHHHHHHTT-SEEPPP-TT-HHHHHHHHHHHHHHHHH--

InterPro domains:
  IPR002762 Sirohydrochlorin cobaltochelatase CbiX-like [PF01903] (3-81)

Mean predicted aligned error: 4.45 Å

Organism: NCBI:txid1655439

pLDDT: mean 92.62, std 7.11, range [51.66, 97.94]

Sequence (93 aa):
AQALGAALDTPTRISYASAAPPAVGAAVARLRARGARRVAVAAYFLAPGLFHDAVTAAARDAGAVAVAAPLTDAPELVDLVLRRVDAEARSGS

Foldseek 3Di:
DVVVCVVVVHDDDDQDLDDDDDQLLVRLLVCVVVVDPAAEAEDAAQDDDDSLVSSQVSNVVSPHPYYDDYCHPPVVVVVVVVVVVVVVVVVVD